Protein AF-A0A7S2X916-F1 (afdb_monomer_lite)

Organism: NCBI:txid641309

pLDDT: mean 90.13, std 14.66, range [37.91, 98.56]

Structure (mmCIF, N/CA/C/O backbone):
data_AF-A0A7S2X916-F1
#
_entry.id   AF-A0A7S2X916-F1
#
loop_
_atom_site.group_PDB
_atom_site.id
_atom_site.type_symbol
_atom_site.label_atom_id
_atom_site.label_alt_id
_atom_site.label_comp_id
_atom_site.label_asym_id
_atom_site.label_entity_id
_atom_site.label_seq_id
_atom_site.pdbx_PDB_ins_code
_atom_site.Cartn_x
_atom_site.Cartn_y
_atom_site.Cartn_z
_atom_site.occupancy
_atom_site.B_iso_or_equiv
_atom_site.auth_seq_id
_atom_site.auth_comp_id
_atom_site.auth_asym_id
_atom_site.auth_atom_id
_atom_site.pdbx_PDB_model_num
ATOM 1 N N . ARG A 1 1 ? 11.794 10.471 9.560 1.00 42.31 1 ARG A N 1
ATOM 2 C CA . ARG A 1 1 ? 10.933 9.825 8.546 1.00 42.31 1 ARG A CA 1
ATOM 3 C C . ARG A 1 1 ? 11.260 10.514 7.231 1.00 42.31 1 ARG A C 1
ATOM 5 O O . ARG A 1 1 ? 11.012 11.708 7.149 1.00 42.31 1 ARG A O 1
ATOM 12 N N . GLY A 1 2 ? 11.966 9.847 6.313 1.00 47.59 2 GLY A N 1
ATOM 13 C CA . GLY A 1 2 ? 12.188 10.405 4.973 1.00 47.59 2 GLY A CA 1
ATOM 14 C C . GLY A 1 2 ? 10.831 10.641 4.316 1.00 47.59 2 GLY A C 1
ATOM 15 O O . GLY A 1 2 ? 9.903 9.877 4.581 1.00 47.59 2 GLY A O 1
ATOM 16 N N . ALA A 1 3 ? 10.678 11.737 3.579 1.00 55.56 3 ALA A N 1
ATOM 17 C CA . ALA A 1 3 ? 9.403 12.076 2.965 1.00 55.56 3 ALA A CA 1
ATOM 18 C C . ALA A 1 3 ? 8.958 10.942 2.027 1.00 55.56 3 ALA A C 1
ATOM 20 O O . ALA A 1 3 ? 9.749 10.458 1.219 1.00 55.56 3 ALA A O 1
ATOM 21 N N . ILE A 1 4 ? 7.699 10.521 2.152 1.00 76.62 4 ILE A N 1
ATOM 22 C CA . ILE A 1 4 ? 7.036 9.664 1.167 1.00 76.62 4 ILE A CA 1
ATOM 23 C C . ILE A 1 4 ? 6.816 10.552 -0.057 1.00 76.62 4 ILE A C 1
ATOM 25 O O . ILE A 1 4 ? 5.872 11.336 -0.114 1.00 76.62 4 ILE A O 1
ATOM 29 N N . GLN A 1 5 ? 7.774 10.522 -0.974 1.00 86.75 5 GLN A N 1
ATOM 30 C CA . GLN A 1 5 ? 7.769 11.330 -2.186 1.00 86.75 5 GLN A CA 1
ATOM 31 C C . GLN A 1 5 ? 7.554 10.428 -3.394 1.00 86.75 5 GLN A C 1
ATOM 33 O O . GLN A 1 5 ? 8.043 9.302 -3.402 1.00 86.75 5 GLN A O 1
ATOM 38 N N . GLU A 1 6 ? 6.838 10.931 -4.393 1.00 88.50 6 GLU A N 1
ATOM 39 C CA . GLU A 1 6 ? 6.659 10.270 -5.685 1.00 88.50 6 GLU A CA 1
ATOM 40 C C . GLU A 1 6 ? 8.009 10.003 -6.359 1.00 88.50 6 GLU A C 1
ATOM 42 O O . GLU A 1 6 ? 8.928 10.822 -6.285 1.00 88.50 6 GLU A O 1
ATOM 47 N N . ASP A 1 7 ? 8.111 8.871 -7.049 1.00 90.12 7 ASP A N 1
ATOM 48 C CA . ASP A 1 7 ? 9.154 8.621 -8.038 1.00 90.12 7 ASP A CA 1
ATOM 49 C C . ASP A 1 7 ? 8.513 8.429 -9.417 1.00 90.12 7 ASP A C 1
ATOM 51 O O . ASP A 1 7 ? 7.957 7.378 -9.744 1.00 90.12 7 ASP A O 1
ATOM 55 N N . ILE A 1 8 ? 8.602 9.465 -10.250 1.00 88.00 8 ILE A N 1
ATOM 56 C CA . ILE A 1 8 ? 8.030 9.449 -11.599 1.00 88.00 8 ILE A CA 1
ATOM 57 C C . ILE A 1 8 ? 8.696 8.413 -12.513 1.00 88.00 8 ILE A C 1
ATOM 59 O O . ILE A 1 8 ? 8.086 7.999 -13.494 1.00 88.00 8 ILE A O 1
ATOM 63 N N . THR A 1 9 ? 9.926 7.978 -12.208 1.00 88.19 9 THR A N 1
ATOM 64 C CA . THR A 1 9 ? 10.609 6.926 -12.981 1.00 88.19 9 THR A CA 1
ATOM 65 C C . THR A 1 9 ? 9.980 5.553 -12.753 1.00 88.19 9 THR A C 1
ATOM 67 O O . THR A 1 9 ? 10.129 4.662 -13.586 1.00 88.19 9 THR A O 1
ATOM 70 N N . LEU A 1 10 ? 9.230 5.411 -11.658 1.00 87.44 10 LEU A N 1
ATOM 71 C CA . LEU A 1 10 ? 8.443 4.235 -11.308 1.00 87.44 10 LEU A CA 1
ATOM 72 C C . LEU A 1 10 ? 6.946 4.421 -11.602 1.00 87.44 10 LEU A C 1
ATOM 74 O O . LEU A 1 10 ? 6.144 3.600 -11.170 1.00 87.44 10 LEU A O 1
ATOM 78 N N . TYR A 1 11 ? 6.563 5.487 -12.319 1.00 87.94 11 TYR A N 1
ATOM 79 C CA . TYR A 1 11 ? 5.164 5.852 -12.592 1.00 87.94 11 TYR A CA 1
ATOM 80 C C . TYR A 1 11 ? 4.310 5.990 -11.323 1.00 87.94 11 TYR A C 1
ATOM 82 O O . TYR A 1 11 ? 3.127 5.655 -11.310 1.00 87.94 11 TYR A O 1
ATOM 90 N N . GLN A 1 12 ? 4.916 6.490 -10.247 1.00 88.62 12 GLN A N 1
ATOM 91 C CA . GLN A 1 12 ? 4.256 6.668 -8.964 1.00 88.62 12 GLN A CA 1
ATOM 92 C C . GLN A 1 12 ? 3.607 8.052 -8.879 1.00 88.62 12 GLN A C 1
ATOM 94 O O . GLN A 1 12 ? 4.307 9.064 -8.869 1.00 88.62 12 GLN A O 1
ATOM 99 N N . TYR A 1 13 ? 2.280 8.081 -8.774 1.00 89.56 13 TYR A N 1
ATOM 100 C CA . TYR A 1 13 ? 1.492 9.304 -8.635 1.00 89.56 13 TYR A CA 1
ATOM 101 C C . TYR A 1 13 ? 0.543 9.176 -7.449 1.00 89.56 13 TYR A C 1
ATOM 103 O O . TYR A 1 13 ? -0.127 8.159 -7.275 1.00 89.56 13 TYR A O 1
ATOM 111 N N . TRP A 1 14 ? 0.478 10.204 -6.615 1.00 91.00 14 TRP A N 1
ATOM 112 C CA . TRP A 1 14 ? -0.411 10.232 -5.465 1.00 91.00 14 TRP A CA 1
ATOM 113 C C . TRP A 1 14 ? -1.833 10.595 -5.872 1.00 91.00 14 TRP A C 1
ATOM 115 O O . TRP A 1 14 ? -2.072 11.525 -6.643 1.00 91.00 14 TRP A O 1
ATOM 125 N N . TYR A 1 15 ? -2.800 9.882 -5.296 1.00 94.00 15 TYR A N 1
ATOM 126 C CA . TYR A 1 15 ? -4.198 10.278 -5.383 1.00 94.00 15 TYR A CA 1
ATOM 127 C C . TYR A 1 15 ? -4.424 11.622 -4.689 1.00 94.00 15 TYR A C 1
ATOM 129 O O . TYR A 1 15 ? -3.687 12.022 -3.783 1.00 94.00 15 TYR A O 1
ATOM 137 N N . ALA A 1 16 ? -5.506 12.298 -5.072 1.00 96.06 16 ALA A N 1
ATOM 138 C CA . ALA A 1 16 ? -5.997 13.438 -4.314 1.00 96.06 16 ALA A CA 1
ATOM 139 C C . ALA A 1 16 ? -6.293 13.021 -2.863 1.00 96.06 16 ALA A C 1
ATOM 141 O O . ALA A 1 16 ? -6.763 11.910 -2.619 1.00 96.06 16 ALA A O 1
ATOM 142 N N . SER A 1 17 ? -6.081 13.927 -1.905 1.00 96.12 17 SER A N 1
ATOM 143 C CA . SER A 1 17 ? -6.266 13.627 -0.477 1.00 96.12 17 SER A CA 1
ATOM 144 C C . SER A 1 17 ? -7.655 13.064 -0.169 1.00 96.12 17 SER A C 1
ATOM 146 O O . SER A 1 17 ? -7.759 12.051 0.502 1.00 96.12 17 SER A O 1
ATOM 148 N N . ALA A 1 18 ? -8.711 13.632 -0.760 1.00 97.88 18 ALA A N 1
ATOM 149 C CA . ALA A 1 18 ? -10.080 13.146 -0.576 1.00 97.88 18 ALA A CA 1
ATOM 150 C C . ALA A 1 18 ? -10.284 11.698 -1.064 1.00 97.88 18 ALA A C 1
ATOM 152 O O . ALA A 1 18 ? -11.102 10.969 -0.511 1.00 97.88 18 ALA A O 1
ATOM 153 N N . THR A 1 19 ? -9.547 11.272 -2.094 1.00 97.69 19 THR A N 1
ATOM 154 C CA . THR A 1 19 ? -9.560 9.881 -2.562 1.00 97.69 19 THR A CA 1
ATOM 155 C C . THR A 1 19 ? -8.816 8.980 -1.587 1.00 97.69 19 THR A C 1
ATOM 157 O O . THR A 1 19 ? -9.309 7.902 -1.283 1.00 97.69 19 THR A O 1
ATOM 160 N N . ILE A 1 20 ? -7.667 9.421 -1.064 1.00 97.88 20 ILE A N 1
ATOM 161 C CA . ILE A 1 20 ? -6.929 8.675 -0.035 1.00 97.88 20 ILE A CA 1
ATOM 162 C C . ILE A 1 20 ? -7.813 8.471 1.196 1.00 97.88 20 ILE A C 1
ATOM 164 O O . ILE A 1 20 ? -7.959 7.337 1.637 1.00 97.88 20 ILE A O 1
ATOM 168 N N . ASP A 1 21 ? -8.448 9.533 1.692 1.00 98.12 21 ASP A N 1
ATOM 169 C CA . ASP A 1 21 ? -9.312 9.485 2.874 1.00 98.12 21 ASP A CA 1
ATOM 170 C C . ASP A 1 21 ? -10.475 8.499 2.679 1.00 98.12 21 ASP A C 1
ATOM 172 O O . ASP A 1 21 ? -10.750 7.675 3.550 1.00 98.12 21 ASP A O 1
ATOM 176 N N . ALA A 1 22 ? -11.126 8.532 1.511 1.00 98.56 22 ALA A N 1
ATOM 177 C CA . ALA A 1 22 ? -12.205 7.604 1.185 1.00 98.56 22 ALA A CA 1
ATOM 178 C C . ALA A 1 22 ? -11.720 6.145 1.092 1.00 98.56 22 ALA A C 1
ATOM 180 O O . ALA A 1 22 ? -12.385 5.245 1.595 1.00 98.56 22 ALA A O 1
ATOM 181 N N . MET A 1 23 ? -10.557 5.906 0.478 1.00 98.38 23 MET A N 1
ATOM 182 C CA . MET A 1 23 ? -9.986 4.561 0.348 1.00 98.38 23 MET A CA 1
ATOM 183 C C . MET A 1 23 ? -9.520 3.998 1.694 1.00 98.38 23 MET A C 1
ATOM 185 O O . MET A 1 23 ? -9.674 2.804 1.933 1.00 98.38 23 MET A O 1
ATOM 189 N N . VAL A 1 24 ? -8.956 4.838 2.568 1.00 98.31 24 VAL A N 1
ATOM 190 C CA . VAL A 1 24 ? -8.588 4.452 3.938 1.00 98.31 24 VAL A CA 1
ATOM 191 C C . VAL A 1 24 ? -9.834 4.037 4.712 1.00 98.31 24 VAL A C 1
ATOM 193 O O . VAL A 1 24 ? -9.839 2.938 5.256 1.00 98.31 24 VAL A O 1
ATOM 196 N N . ALA A 1 25 ? -10.895 4.850 4.686 1.00 98.12 25 ALA A N 1
ATOM 197 C CA . ALA A 1 25 ? -12.150 4.529 5.363 1.00 98.12 25 ALA A CA 1
ATOM 198 C C . ALA A 1 25 ? -12.749 3.196 4.878 1.00 98.12 25 ALA A C 1
ATOM 200 O O . ALA A 1 25 ? -13.090 2.346 5.691 1.00 98.12 25 ALA A O 1
ATOM 201 N N . GLU A 1 26 ? -12.789 2.965 3.562 1.00 98.25 26 GLU A N 1
ATOM 202 C CA . GLU A 1 26 ? -13.257 1.695 2.986 1.00 98.25 26 GLU A CA 1
ATOM 203 C C . GLU A 1 26 ? -12.422 0.495 3.475 1.00 98.25 26 GLU A C 1
ATOM 205 O O . GLU A 1 26 ? -12.962 -0.558 3.817 1.00 98.25 26 GLU A O 1
ATOM 210 N N . CYS A 1 27 ? -11.092 0.641 3.534 1.00 98.00 27 CYS A N 1
ATOM 21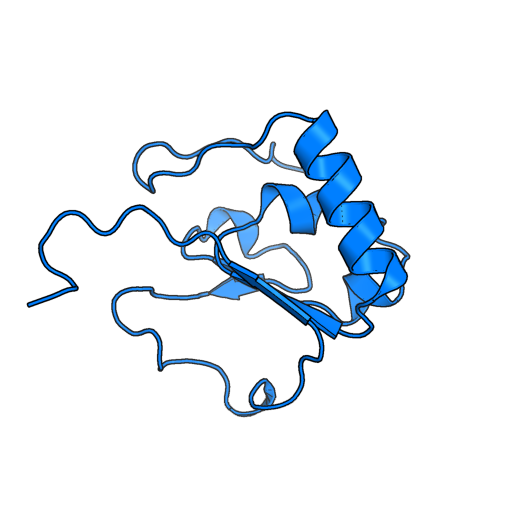1 C CA . CYS A 1 27 ? -10.214 -0.419 4.029 1.00 98.00 27 CYS A CA 1
ATOM 212 C C . CYS A 1 27 ? -10.424 -0.683 5.525 1.00 98.00 27 CYS A C 1
ATOM 214 O O . CYS A 1 27 ? -10.378 -1.839 5.938 1.00 98.00 27 CYS A O 1
ATOM 216 N N . GLU A 1 28 ? -10.632 0.361 6.329 1.00 96.94 28 GLU A N 1
ATOM 217 C CA . GLU A 1 28 ? -10.888 0.251 7.770 1.00 96.94 28 GLU A CA 1
ATOM 218 C C . GLU A 1 28 ? -12.254 -0.384 8.072 1.00 96.94 28 GLU A C 1
ATOM 220 O O . GLU A 1 28 ? -12.367 -1.146 9.033 1.00 96.94 28 GLU A O 1
ATOM 225 N N . ASP A 1 29 ? -13.264 -0.135 7.235 1.00 9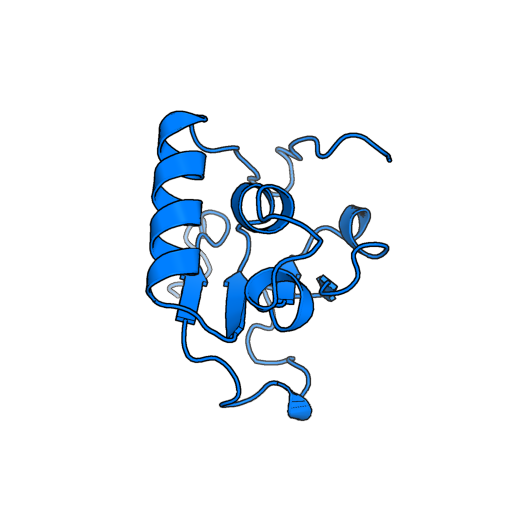7.62 29 ASP A N 1
ATOM 226 C CA . ASP A 1 29 ? -14.612 -0.689 7.398 1.00 97.62 29 ASP A CA 1
ATOM 227 C C . ASP A 1 29 ? -14.713 -2.168 6.978 1.00 97.62 29 ASP A C 1
ATOM 229 O O . ASP A 1 29 ? -15.542 -2.914 7.514 1.00 97.62 29 ASP A O 1
ATOM 233 N N . HIS A 1 30 ? -13.886 -2.613 6.024 1.00 97.12 30 HIS A N 1
ATOM 234 C CA . HIS A 1 30 ? -14.046 -3.925 5.384 1.00 97.12 30 HIS A CA 1
ATOM 235 C C . HIS A 1 30 ? -12.851 -4.875 5.498 1.00 97.12 30 HIS A C 1
ATOM 237 O O . HIS A 1 30 ? -13.035 -6.086 5.361 1.00 97.12 30 HIS A O 1
ATOM 243 N N . GLY A 1 31 ? -11.642 -4.368 5.734 1.00 96.94 31 GLY A N 1
ATOM 244 C CA . GLY A 1 31 ? -10.424 -5.169 5.789 1.00 96.94 31 GLY A CA 1
ATOM 245 C C . GLY A 1 31 ? -9.972 -5.459 7.215 1.00 96.94 31 GLY A C 1
ATOM 246 O O . GLY A 1 31 ? -9.895 -4.568 8.056 1.00 96.94 31 GLY A O 1
ATOM 247 N N . THR A 1 32 ? -9.575 -6.702 7.482 1.00 97.31 32 THR A N 1
ATOM 248 C CA . THR A 1 32 ? -8.821 -7.047 8.702 1.00 97.31 32 THR A CA 1
ATOM 249 C C . THR A 1 32 ? -7.338 -7.261 8.408 1.00 97.31 32 THR A C 1
ATOM 251 O O . THR A 1 32 ? -6.483 -7.052 9.276 1.00 97.31 32 THR A O 1
ATOM 254 N N . ARG A 1 33 ? -7.014 -7.637 7.163 1.00 98.25 33 ARG A N 1
ATOM 255 C CA . ARG A 1 33 ? -5.656 -7.806 6.653 1.00 98.25 33 ARG A CA 1
ATOM 256 C C . ARG A 1 33 ? -5.625 -7.511 5.154 1.00 98.25 33 ARG A C 1
ATOM 258 O O . ARG A 1 33 ? -5.926 -8.370 4.325 1.00 98.25 33 ARG A O 1
ATOM 265 N N . ALA A 1 34 ? -5.164 -6.314 4.808 1.00 98.50 34 ALA A N 1
ATOM 266 C CA . ALA A 1 34 ? -5.109 -5.837 3.437 1.00 98.50 34 ALA A CA 1
ATOM 267 C C . ALA A 1 34 ? -3.728 -6.022 2.782 1.00 98.50 34 ALA A C 1
ATOM 269 O O . ALA A 1 34 ? -2.673 -5.915 3.420 1.00 98.50 34 ALA A O 1
ATOM 270 N N . ALA A 1 35 ? -3.741 -6.282 1.478 1.00 98.31 35 ALA A N 1
ATOM 271 C CA . ALA A 1 35 ? -2.576 -6.164 0.612 1.00 98.31 35 ALA A CA 1
ATOM 272 C C . ALA A 1 35 ? -2.682 -4.869 -0.204 1.00 98.31 35 ALA A C 1
ATOM 274 O O . ALA A 1 35 ? -3.614 -4.699 -0.987 1.00 98.31 35 ALA A O 1
ATOM 275 N N . PHE A 1 36 ? -1.717 -3.970 -0.027 1.00 97.94 36 PHE A N 1
ATOM 276 C CA . PHE A 1 36 ? -1.591 -2.721 -0.776 1.00 97.94 36 PHE A CA 1
ATOM 277 C C . PHE A 1 36 ? -0.549 -2.916 -1.876 1.00 97.94 36 PHE A C 1
ATOM 279 O O . PHE A 1 36 ? 0.649 -2.874 -1.604 1.00 97.94 36 PHE A O 1
ATOM 286 N N . LEU A 1 37 ? -0.992 -3.184 -3.102 1.00 96.88 37 LEU A N 1
ATOM 287 C CA . LEU A 1 37 ? -0.130 -3.455 -4.251 1.00 96.88 37 LEU A CA 1
ATOM 288 C C . LEU A 1 37 ? 0.086 -2.174 -5.054 1.00 96.88 37 LEU A C 1
ATOM 290 O O . LEU A 1 37 ? -0.830 -1.697 -5.723 1.00 96.88 37 LEU A O 1
ATOM 294 N N . SER A 1 38 ? 1.301 -1.627 -4.990 1.00 95.25 38 SER A N 1
ATOM 295 C CA . SER A 1 38 ? 1.673 -0.363 -5.641 1.00 95.25 38 SER A CA 1
ATOM 296 C C . SER A 1 38 ? 0.831 0.847 -5.201 1.00 95.25 38 SER A C 1
ATOM 298 O O . SER A 1 38 ? 0.801 1.869 -5.877 1.00 95.25 38 SER A O 1
ATOM 300 N N . THR A 1 39 ? 0.208 0.782 -4.018 1.00 96.69 39 THR A N 1
ATOM 301 C CA . THR A 1 39 ? -0.588 1.876 -3.428 1.00 96.69 39 THR A CA 1
ATOM 302 C C . THR A 1 39 ? -0.008 2.396 -2.102 1.00 96.69 39 THR A C 1
ATOM 304 O O . THR A 1 39 ? -0.691 2.375 -1.068 1.00 96.69 39 THR A O 1
ATOM 307 N N . PRO A 1 40 ? 1.254 2.864 -2.069 1.00 96.38 40 PRO A N 1
ATOM 308 C CA . PRO A 1 40 ? 1.909 3.273 -0.827 1.00 96.38 40 PRO A CA 1
ATOM 309 C C . PRO A 1 40 ? 1.257 4.505 -0.196 1.00 96.38 40 PRO A C 1
ATOM 311 O O . PRO A 1 40 ? 1.234 4.608 1.028 1.00 96.38 40 PRO A O 1
ATOM 314 N N . SER A 1 41 ? 0.679 5.413 -0.991 1.00 95.62 41 SER A N 1
ATOM 315 C CA . SER A 1 41 ? -0.041 6.585 -0.471 1.00 95.62 41 SER A CA 1
ATOM 316 C C . SER A 1 41 ? -1.194 6.198 0.461 1.00 95.62 41 SER A C 1
ATOM 318 O O . SER A 1 41 ? -1.404 6.870 1.468 1.00 95.62 41 SER A O 1
ATOM 320 N N . ILE A 1 42 ? -1.892 5.094 0.180 1.00 97.38 42 ILE A N 1
ATOM 321 C CA . ILE A 1 42 ? -2.983 4.587 1.022 1.00 97.38 42 ILE A CA 1
ATOM 322 C C . ILE A 1 42 ? -2.405 3.884 2.254 1.00 97.38 42 ILE A C 1
ATOM 324 O O . ILE A 1 42 ? -2.763 4.236 3.375 1.00 97.38 42 ILE A O 1
ATOM 328 N N . TYR A 1 43 ? -1.449 2.962 2.071 1.00 97.75 43 TYR A N 1
ATOM 329 C CA . TYR A 1 43 ? -0.821 2.224 3.178 1.00 97.75 43 TYR A CA 1
ATOM 330 C C . TYR A 1 43 ? -0.232 3.151 4.251 1.00 97.75 43 TYR A C 1
ATOM 332 O O . TYR A 1 43 ? -0.434 2.941 5.445 1.00 97.75 43 TYR A O 1
ATOM 340 N N . PHE A 1 44 ? 0.485 4.199 3.835 1.00 96.88 44 PHE A N 1
ATOM 341 C CA . PHE A 1 44 ? 1.092 5.150 4.766 1.00 96.88 44 PHE A CA 1
ATOM 342 C C . PHE A 1 44 ? 0.106 6.148 5.385 1.00 96.88 44 PHE A C 1
ATOM 344 O O . PHE A 1 44 ? 0.503 6.873 6.300 1.00 96.88 44 PHE A O 1
ATOM 351 N N . SER A 1 45 ? -1.138 6.190 4.903 1.00 97.25 45 SER A N 1
ATOM 352 C CA . SER A 1 45 ? -2.200 7.043 5.449 1.00 97.25 45 SER A CA 1
ATOM 353 C C . SER A 1 45 ? -3.070 6.328 6.487 1.00 97.25 45 SER A C 1
ATOM 355 O O . SER A 1 45 ? -3.830 6.993 7.184 1.00 97.25 45 SER A O 1
ATOM 357 N N . LEU A 1 46 ? -2.925 5.007 6.643 1.00 97.75 46 LEU A N 1
ATOM 358 C CA . LEU A 1 46 ? -3.542 4.259 7.741 1.00 97.75 46 LEU A CA 1
ATOM 359 C C . LEU A 1 46 ? -3.012 4.724 9.107 1.00 97.75 46 LEU A C 1
ATOM 361 O O . LEU A 1 46 ? -1.832 5.073 9.246 1.00 97.75 46 LEU A O 1
ATOM 365 N N . ASP A 1 47 ? -3.843 4.630 10.151 1.00 96.38 47 ASP A N 1
ATOM 366 C CA . ASP A 1 47 ? -3.357 4.785 11.524 1.00 96.38 47 ASP A CA 1
ATOM 367 C C . ASP A 1 47 ? -2.355 3.668 11.840 1.00 96.38 47 ASP A C 1
ATOM 369 O O . ASP A 1 47 ? -2.687 2.480 11.844 1.00 96.38 47 ASP A O 1
ATOM 373 N N . ASN A 1 48 ? -1.119 4.049 12.168 1.00 95.00 48 ASN A N 1
ATOM 374 C CA . ASN A 1 48 ? -0.046 3.111 12.467 1.00 95.00 48 ASN A CA 1
ATOM 375 C C . ASN A 1 48 ? -0.270 2.294 13.753 1.00 95.00 48 ASN A C 1
ATOM 377 O O . ASN A 1 48 ? 0.518 1.393 14.044 1.00 95.00 48 ASN A O 1
ATOM 381 N N . LYS A 1 49 ? -1.300 2.615 14.542 1.00 96.12 49 LYS A N 1
ATOM 382 C CA . LYS A 1 49 ? -1.736 1.842 15.712 1.00 96.12 49 LYS A CA 1
ATOM 383 C C . LYS A 1 49 ? -2.919 0.915 15.427 1.00 96.12 49 LYS A C 1
ATOM 385 O O . LYS A 1 49 ? -3.242 0.111 16.298 1.00 96.12 49 LYS A O 1
ATOM 390 N N . SER A 1 50 ? -3.557 1.023 14.262 1.00 97.19 50 SER A N 1
ATOM 391 C CA . SER A 1 50 ? -4.697 0.178 13.896 1.00 97.19 50 SER A CA 1
ATOM 392 C C . SER A 1 50 ? -4.279 -1.281 13.702 1.00 97.19 50 SER A C 1
ATOM 394 O O . SER A 1 50 ? -3.165 -1.570 13.256 1.00 97.19 50 SER A O 1
ATOM 396 N N . GLU A 1 51 ? -5.186 -2.215 14.000 1.00 97.06 51 GLU A N 1
ATOM 397 C CA . GLU A 1 51 ? -4.968 -3.638 13.705 1.00 97.06 51 GLU A CA 1
ATOM 398 C C . GLU A 1 51 ? -4.787 -3.869 12.202 1.00 97.06 51 GLU A C 1
ATOM 400 O O . GLU A 1 51 ? -3.900 -4.624 11.802 1.00 97.06 51 GLU A O 1
ATOM 405 N N . LEU A 1 52 ? -5.555 -3.149 11.372 1.00 98.06 52 LEU A N 1
ATOM 406 C CA . LEU A 1 52 ? -5.419 -3.182 9.920 1.00 98.06 52 LEU A CA 1
ATOM 407 C C . LEU A 1 52 ? -3.979 -2.874 9.499 1.00 98.06 52 LEU A C 1
ATOM 409 O O . LEU A 1 52 ? -3.381 -3.680 8.792 1.00 98.06 52 LEU A O 1
ATOM 413 N N . PHE A 1 53 ? -3.383 -1.765 9.953 1.00 98.25 53 PHE A N 1
ATOM 414 C CA . PHE A 1 53 ? -2.002 -1.420 9.598 1.00 98.25 53 PHE A CA 1
ATOM 415 C C . PHE A 1 53 ? -0.998 -2.490 10.045 1.00 98.25 53 PHE A C 1
ATOM 417 O O . PHE A 1 53 ? -0.094 -2.835 9.286 1.00 98.25 53 PHE A O 1
ATOM 424 N N . GLN A 1 54 ? -1.155 -3.025 11.259 1.00 97.81 54 GLN A N 1
ATOM 425 C CA . GLN A 1 54 ? -0.234 -4.023 11.821 1.00 97.81 54 GLN A CA 1
ATOM 426 C C . GLN A 1 54 ? -0.307 -5.378 11.101 1.00 97.81 54 GLN A C 1
ATOM 428 O O . GLN A 1 54 ? 0.699 -6.080 11.017 1.00 97.81 54 GLN A O 1
ATOM 433 N N . ASN A 1 55 ? -1.474 -5.738 10.562 1.00 97.94 55 ASN A N 1
ATOM 434 C CA . ASN A 1 55 ? -1.686 -7.001 9.853 1.00 97.94 55 ASN A CA 1
ATOM 435 C C . ASN A 1 55 ? -1.448 -6.892 8.334 1.00 97.94 55 ASN A C 1
ATOM 437 O O . ASN A 1 55 ? -1.253 -7.905 7.653 1.00 97.94 55 ASN A O 1
ATOM 441 N N . SER A 1 56 ? -1.474 -5.676 7.787 1.00 98.50 56 SER A N 1
ATOM 442 C CA . SER A 1 56 ? -1.427 -5.412 6.346 1.00 98.50 56 SER A CA 1
ATOM 443 C C . SER A 1 56 ? -0.017 -5.242 5.802 1.00 98.50 56 SER A C 1
ATOM 445 O O . SER A 1 56 ? 0.938 -4.981 6.532 1.00 98.50 56 SER A O 1
ATOM 447 N N . HIS A 1 57 ? 0.112 -5.401 4.487 1.00 98.50 57 HIS A N 1
ATOM 448 C CA . HIS A 1 57 ? 1.402 -5.351 3.807 1.00 98.50 57 HIS A CA 1
ATOM 449 C C . HIS A 1 57 ? 1.367 -4.401 2.612 1.00 98.50 57 HIS A C 1
ATOM 451 O O . HIS A 1 57 ? 0.371 -4.333 1.893 1.00 98.50 57 HIS A O 1
ATOM 457 N N . LEU A 1 58 ? 2.480 -3.701 2.399 1.00 98.19 58 LEU A N 1
ATOM 458 C CA . LEU A 1 58 ? 2.750 -2.893 1.218 1.00 98.19 58 LEU A CA 1
ATOM 459 C C . LEU A 1 58 ? 3.637 -3.694 0.269 1.00 98.19 58 LEU A C 1
ATOM 461 O O . LEU A 1 58 ? 4.808 -3.923 0.565 1.00 98.19 58 LEU A O 1
ATOM 465 N N . PHE A 1 59 ? 3.083 -4.083 -0.871 1.00 97.62 59 PHE A N 1
ATOM 466 C CA . PHE A 1 59 ? 3.797 -4.721 -1.966 1.00 97.62 59 PHE A CA 1
ATOM 467 C C . PHE A 1 59 ? 4.201 -3.645 -2.968 1.00 97.62 59 PHE A C 1
ATOM 469 O O . PHE A 1 59 ? 3.366 -3.154 -3.726 1.00 97.62 59 PHE A O 1
ATOM 476 N N . ASP A 1 60 ? 5.472 -3.255 -2.961 1.00 95.75 60 ASP A N 1
ATOM 477 C CA . ASP A 1 60 ? 5.961 -2.174 -3.819 1.00 95.75 60 ASP A CA 1
ATOM 478 C C . ASP A 1 60 ? 7.351 -2.493 -4.382 1.00 95.75 60 ASP A C 1
ATOM 480 O O . ASP A 1 60 ? 8.151 -3.207 -3.768 1.00 95.75 60 ASP A O 1
ATOM 484 N N . TYR A 1 61 ? 7.629 -1.972 -5.575 1.00 94.56 61 TYR A N 1
ATOM 485 C CA . TYR A 1 61 ? 8.933 -2.086 -6.223 1.00 94.56 61 TYR A CA 1
ATOM 486 C C . TYR A 1 61 ? 9.948 -1.122 -5.594 1.00 94.56 61 TYR A C 1
ATOM 488 O O . TYR A 1 61 ? 11.155 -1.382 -5.578 1.00 94.56 61 TYR A O 1
ATOM 496 N N . ASP A 1 62 ? 9.474 0.007 -5.066 1.00 94.75 62 ASP A N 1
ATOM 497 C CA . ASP A 1 62 ? 10.330 1.057 -4.550 1.00 94.75 62 ASP A CA 1
ATOM 498 C C . ASP A 1 62 ? 10.943 0.692 -3.191 1.00 94.75 62 ASP A C 1
ATOM 500 O O . ASP A 1 62 ? 10.318 0.731 -2.124 1.00 94.75 62 ASP A O 1
ATOM 504 N N . ARG A 1 63 ? 12.246 0.406 -3.222 1.00 95.31 63 ARG A N 1
ATOM 505 C CA . ARG A 1 63 ? 13.028 0.019 -2.045 1.00 95.31 63 ARG A CA 1
ATOM 506 C C . ARG A 1 63 ? 13.181 1.135 -1.014 1.00 95.31 63 ARG A C 1
ATOM 508 O O . ARG A 1 63 ? 13.617 0.839 0.100 1.00 95.31 63 ARG A O 1
ATOM 515 N N . LYS A 1 64 ? 12.802 2.386 -1.309 1.00 94.12 64 LYS A N 1
ATOM 516 C CA . LYS A 1 64 ? 12.787 3.459 -0.298 1.00 94.12 64 LYS A CA 1
ATOM 517 C C . LYS A 1 64 ? 11.845 3.139 0.866 1.00 94.12 64 LYS A C 1
ATOM 519 O O . LYS A 1 64 ? 12.066 3.603 1.985 1.00 94.12 64 LYS A O 1
ATOM 524 N N . PHE A 1 65 ? 10.841 2.294 0.632 1.00 95.19 65 PHE A N 1
ATOM 525 C CA . PHE A 1 65 ? 9.881 1.863 1.644 1.00 95.19 65 PHE A CA 1
ATOM 526 C C . PHE A 1 65 ? 10.347 0.670 2.485 1.00 95.19 65 PHE A C 1
ATOM 528 O O . PHE A 1 65 ? 9.644 0.291 3.414 1.00 95.19 65 PHE A O 1
ATOM 535 N N . ALA A 1 66 ? 11.550 0.127 2.260 1.00 96.06 66 ALA A N 1
ATOM 536 C CA . ALA A 1 66 ? 12.041 -1.082 2.935 1.00 96.06 66 ALA A CA 1
ATOM 537 C C . ALA A 1 66 ? 12.160 -0.991 4.469 1.00 96.06 66 ALA A C 1
ATOM 539 O O . ALA A 1 66 ? 12.333 -2.005 5.136 1.00 96.06 66 ALA A O 1
ATOM 540 N N . SER A 1 67 ? 12.083 0.215 5.036 1.00 94.88 67 SER A N 1
ATOM 541 C CA . SER A 1 67 ? 12.044 0.428 6.490 1.00 94.88 67 SER A CA 1
ATOM 542 C C . SER A 1 67 ? 10.631 0.394 7.089 1.00 94.88 67 SER A C 1
ATOM 544 O O . SER A 1 67 ? 10.490 0.476 8.310 1.00 94.88 67 SER A O 1
ATOM 546 N N . ALA A 1 68 ? 9.586 0.304 6.261 1.00 95.31 68 ALA A N 1
ATOM 547 C CA . ALA A 1 68 ? 8.211 0.198 6.724 1.00 95.31 68 ALA A CA 1
ATOM 548 C C . ALA A 1 68 ? 7.923 -1.226 7.243 1.00 95.31 68 ALA A C 1
ATOM 550 O O . ALA A 1 68 ? 8.342 -2.189 6.602 1.00 95.31 68 ALA A O 1
ATOM 551 N N . PRO A 1 69 ? 7.193 -1.387 8.366 1.00 94.81 69 PRO A N 1
ATOM 552 C CA . PRO A 1 69 ? 6.984 -2.693 8.999 1.00 94.81 69 PRO A CA 1
ATOM 553 C C . PRO A 1 69 ? 6.364 -3.764 8.091 1.00 94.81 69 PRO A C 1
ATOM 555 O O . PRO A 1 69 ? 6.785 -4.913 8.147 1.00 94.81 69 PRO A O 1
ATOM 558 N N . GLY A 1 70 ? 5.388 -3.392 7.258 1.00 96.69 70 GLY A N 1
ATOM 559 C CA . GLY A 1 70 ? 4.681 -4.309 6.359 1.00 96.69 70 GLY A CA 1
ATOM 560 C C . GLY A 1 70 ? 5.220 -4.327 4.929 1.00 96.69 70 GLY A C 1
ATOM 561 O O . GLY A 1 70 ? 4.521 -4.793 4.035 1.00 96.69 70 GLY A O 1
ATOM 562 N N . TYR A 1 71 ? 6.408 -3.773 4.670 1.00 98.12 71 TYR A N 1
ATOM 563 C CA . TYR A 1 71 ? 6.951 -3.732 3.314 1.00 98.12 71 TYR A CA 1
ATOM 564 C C . TYR A 1 71 ? 7.351 -5.124 2.815 1.00 98.12 71 TYR A C 1
ATOM 566 O O . TYR A 1 71 ? 8.120 -5.844 3.453 1.00 98.12 71 TYR A O 1
ATOM 574 N N . VAL A 1 72 ? 6.896 -5.447 1.610 1.00 98.00 72 VAL A N 1
ATOM 575 C CA . VAL A 1 72 ? 7.291 -6.612 0.828 1.00 98.00 72 VAL A CA 1
ATOM 576 C C . VAL A 1 72 ? 7.767 -6.101 -0.524 1.00 98.00 72 VAL A C 1
ATOM 578 O O . VAL A 1 72 ? 7.026 -5.428 -1.239 1.00 98.00 72 VAL A O 1
ATOM 581 N N . PHE A 1 73 ? 9.011 -6.414 -0.892 1.00 97.00 73 PHE A N 1
ATOM 582 C CA . PHE A 1 73 ? 9.491 -6.070 -2.228 1.00 97.00 73 PHE A CA 1
ATOM 583 C C . PHE A 1 73 ? 8.700 -6.867 -3.267 1.00 97.00 73 PHE A C 1
ATOM 585 O O . PHE A 1 73 ? 8.728 -8.098 -3.247 1.00 97.00 73 PHE A O 1
ATOM 592 N N . TYR A 1 74 ? 8.028 -6.156 -4.166 1.00 95.25 74 TYR A N 1
ATOM 593 C CA . TYR A 1 74 ? 7.241 -6.726 -5.249 1.00 95.25 74 TYR A CA 1
ATOM 594 C C . TYR A 1 74 ? 7.848 -6.336 -6.595 1.00 95.25 74 TYR A C 1
ATOM 596 O O . TYR A 1 74 ? 7.862 -5.165 -6.973 1.00 95.25 74 TYR A O 1
ATOM 604 N N . ASP A 1 75 ? 8.352 -7.332 -7.322 1.00 93.12 75 ASP A N 1
ATOM 605 C CA . ASP A 1 75 ? 8.803 -7.159 -8.698 1.00 93.12 75 ASP A CA 1
ATOM 606 C C . ASP A 1 75 ? 7.645 -7.432 -9.658 1.00 93.12 75 ASP A C 1
ATOM 608 O O . ASP A 1 75 ? 7.261 -8.582 -9.874 1.00 93.12 75 ASP A O 1
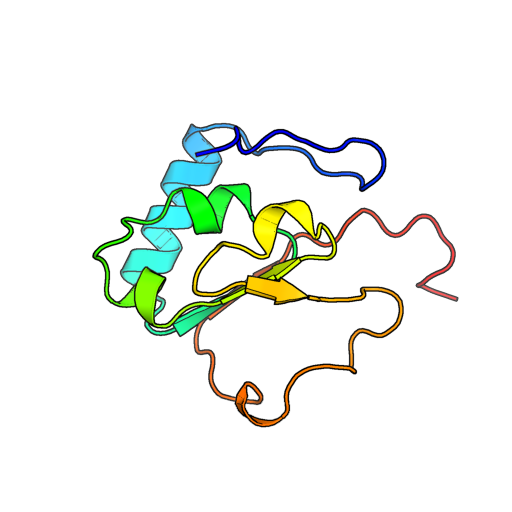ATOM 612 N N . TYR A 1 76 ? 7.097 -6.378 -10.260 1.00 88.62 76 TYR A N 1
ATOM 613 C CA . TYR A 1 76 ? 5.989 -6.497 -11.207 1.00 88.62 76 TYR A CA 1
ATOM 614 C C . TYR A 1 76 ? 6.364 -7.268 -12.486 1.00 88.62 76 TYR A C 1
ATOM 616 O O . TYR A 1 76 ? 5.471 -7.770 -13.164 1.00 88.62 76 TYR A O 1
ATOM 624 N N . HIS A 1 77 ? 7.657 -7.441 -12.798 1.00 87.38 77 HIS A N 1
ATOM 625 C CA . HIS A 1 77 ? 8.104 -8.333 -13.878 1.00 87.38 77 HIS A CA 1
ATOM 626 C C . HIS A 1 77 ? 8.031 -9.817 -13.487 1.00 87.38 77 HIS A C 1
ATOM 628 O O . HIS A 1 77 ? 8.083 -10.699 -14.345 1.00 87.38 77 HIS A O 1
ATOM 634 N N . ARG A 1 78 ? 7.941 -10.114 -12.186 1.00 91.88 78 ARG A N 1
ATOM 635 C CA . ARG A 1 78 ? 7.877 -11.464 -11.615 1.00 91.88 78 ARG A CA 1
ATOM 636 C C . ARG A 1 78 ? 6.742 -11.546 -10.585 1.00 91.88 78 ARG A C 1
ATOM 638 O O . ARG A 1 78 ? 6.994 -11.876 -9.428 1.00 91.88 78 ARG A O 1
ATOM 645 N N . PRO A 1 79 ? 5.477 -11.328 -10.990 1.00 89.69 79 PRO A N 1
ATOM 646 C CA . PRO A 1 79 ? 4.359 -11.125 -10.062 1.00 89.69 79 PRO A CA 1
ATOM 647 C C . PRO A 1 79 ? 4.027 -12.343 -9.181 1.00 89.69 79 PRO A C 1
ATOM 649 O O . PRO A 1 79 ? 3.293 -12.219 -8.207 1.00 89.69 79 PRO A O 1
ATOM 652 N N . GLN A 1 80 ? 4.552 -13.526 -9.516 1.00 91.00 80 GLN A N 1
ATOM 653 C CA . GLN A 1 80 ? 4.373 -14.761 -8.743 1.00 91.00 80 GLN A CA 1
ATOM 654 C C . GLN A 1 80 ? 5.488 -15.007 -7.712 1.00 91.00 80 GLN A C 1
ATOM 656 O O . GLN A 1 80 ? 5.390 -15.955 -6.933 1.00 91.00 80 GLN A O 1
ATOM 661 N N . ASP A 1 81 ? 6.557 -14.205 -7.716 1.00 94.12 81 ASP A N 1
ATOM 662 C CA . ASP A 1 81 ? 7.691 -14.343 -6.796 1.00 94.12 81 ASP A CA 1
ATOM 663 C C . ASP A 1 81 ? 7.383 -13.657 -5.456 1.00 94.12 81 ASP A C 1
ATOM 665 O O . ASP A 1 81 ? 7.974 -12.643 -5.088 1.00 94.12 81 ASP A O 1
ATOM 669 N N . LEU A 1 82 ? 6.376 -14.191 -4.762 1.00 93.12 82 LEU A N 1
ATOM 670 C CA . LEU A 1 82 ? 5.885 -13.699 -3.479 1.00 93.12 82 LEU A CA 1
ATOM 671 C C . LEU A 1 82 ? 6.214 -14.684 -2.343 1.00 93.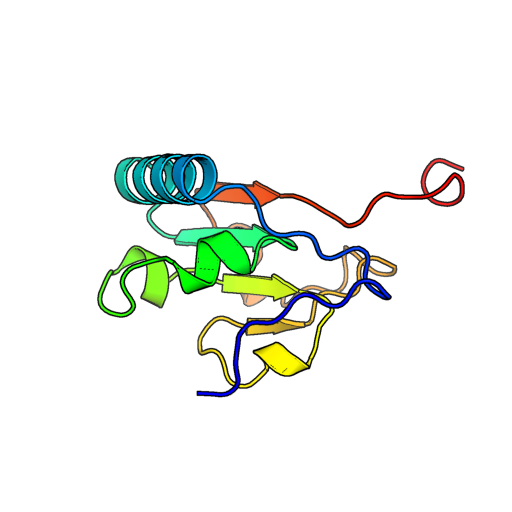12 82 LEU A C 1
ATOM 673 O O . LEU A 1 82 ? 6.282 -15.899 -2.573 1.00 93.12 82 LEU A O 1
ATOM 677 N N . PRO A 1 83 ? 6.386 -14.197 -1.098 1.00 95.62 83 PRO A N 1
ATOM 678 C CA . PRO A 1 83 ? 6.553 -15.069 0.059 1.00 95.62 83 PRO A CA 1
ATOM 679 C C . PRO A 1 83 ? 5.329 -15.979 0.242 1.00 95.62 83 PRO A C 1
ATOM 681 O O . PRO A 1 83 ? 4.193 -15.511 0.364 1.00 95.62 83 PRO A O 1
ATOM 684 N N . LYS A 1 84 ? 5.553 -17.297 0.267 1.00 96.00 84 LYS A N 1
ATOM 685 C CA . LYS A 1 84 ? 4.481 -18.311 0.295 1.00 96.00 84 LYS A CA 1
ATOM 686 C C . LYS A 1 84 ? 3.611 -18.216 1.545 1.00 96.00 84 LYS A C 1
ATOM 688 O O . LYS A 1 84 ? 2.438 -18.563 1.504 1.00 96.00 84 LYS A O 1
ATOM 693 N N . GLU A 1 85 ? 4.181 -17.751 2.648 1.00 96.44 85 GLU A N 1
ATOM 694 C CA . GLU A 1 85 ? 3.506 -17.512 3.922 1.00 96.44 85 GLU A CA 1
ATOM 695 C C . GLU A 1 85 ? 2.438 -16.409 3.858 1.00 96.44 85 GLU A C 1
ATOM 697 O O . GLU A 1 85 ? 1.595 -16.332 4.748 1.00 96.44 85 GLU A O 1
ATOM 702 N N . LEU A 1 86 ? 2.454 -15.574 2.814 1.00 96.75 86 LEU A N 1
ATOM 703 C CA . LEU A 1 86 ? 1.467 -14.518 2.578 1.00 96.75 86 LEU A CA 1
ATOM 704 C C . LEU A 1 86 ? 0.342 -14.967 1.628 1.00 96.75 86 LEU A C 1
ATOM 706 O O . LEU A 1 86 ? -0.627 -14.240 1.403 1.00 96.75 86 LEU A O 1
ATOM 710 N N . HIS A 1 87 ? 0.440 -16.164 1.045 1.00 95.38 87 HIS A N 1
ATOM 711 C CA . HIS A 1 87 ? -0.581 -16.664 0.130 1.00 95.38 87 HIS A CA 1
ATOM 712 C C . HIS A 1 87 ? -1.875 -16.986 0.882 1.00 95.38 87 HIS A C 1
ATOM 714 O O . HIS A 1 87 ? -1.857 -17.654 1.913 1.00 95.38 87 HIS A O 1
ATOM 720 N N . HIS A 1 88 ? -3.012 -16.557 0.325 1.00 96.25 88 HIS A N 1
ATOM 721 C CA . HIS A 1 88 ? -4.350 -16.788 0.887 1.00 96.25 88 HIS A CA 1
ATOM 722 C C . HIS A 1 88 ? -4.552 -16.230 2.310 1.00 96.25 88 HIS A C 1
ATOM 724 O O . HIS A 1 88 ? -5.415 -16.716 3.037 1.00 96.25 88 HIS A O 1
ATOM 730 N N . THR A 1 89 ? -3.775 -15.216 2.715 1.00 97.56 89 THR A N 1
ATOM 731 C CA . THR A 1 89 ? -3.880 -14.614 4.058 1.00 97.56 89 THR A CA 1
ATOM 732 C C . THR A 1 89 ? -4.594 -13.265 4.108 1.00 97.56 89 THR A C 1
ATOM 734 O O . THR A 1 89 ? -4.772 -12.735 5.200 1.00 97.56 89 THR A O 1
ATOM 737 N N . TYR A 1 90 ? -4.936 -12.682 2.959 1.00 98.00 90 TYR A N 1
ATOM 738 C CA . TYR A 1 90 ? -5.557 -11.358 2.865 1.00 98.00 90 TYR A CA 1
ATOM 739 C C . TYR A 1 90 ? -7.047 -11.482 2.568 1.00 98.00 90 TYR A C 1
ATOM 741 O O . TYR A 1 90 ? -7.445 -12.309 1.746 1.00 98.00 90 TYR A O 1
ATOM 749 N N . ASP A 1 91 ? -7.847 -10.645 3.220 1.00 97.81 91 ASP A N 1
ATOM 750 C CA . ASP A 1 91 ? -9.288 -10.513 2.986 1.00 97.81 91 ASP A CA 1
ATOM 751 C C . ASP A 1 91 ? -9.638 -9.288 2.133 1.00 97.81 91 ASP A C 1
ATOM 753 O O . ASP A 1 91 ? -10.741 -9.204 1.595 1.00 97.81 91 ASP A O 1
ATOM 757 N N . TYR A 1 92 ? -8.678 -8.379 1.953 1.00 98.06 92 TYR A N 1
ATOM 758 C CA . TYR A 1 92 ? -8.833 -7.163 1.171 1.00 98.06 92 TYR A CA 1
ATOM 759 C C . TYR A 1 92 ? -7.586 -6.896 0.322 1.00 98.06 92 TYR A C 1
ATOM 761 O O . TYR A 1 92 ? -6.456 -7.139 0.755 1.00 98.06 92 TYR A O 1
ATOM 769 N N . VAL A 1 93 ? -7.765 -6.392 -0.899 1.00 97.50 93 VAL A N 1
ATOM 770 C CA . VAL A 1 93 ? -6.647 -6.061 -1.793 1.00 97.50 93 VAL A CA 1
ATOM 771 C C . VAL A 1 93 ? -6.929 -4.740 -2.493 1.00 97.50 93 VAL A C 1
ATOM 773 O O . VAL A 1 93 ? -7.964 -4.583 -3.134 1.00 97.50 93 VAL A O 1
ATOM 776 N N . VAL A 1 94 ? -5.981 -3.810 -2.399 1.00 97.69 94 VAL A N 1
ATOM 777 C CA . VAL A 1 94 ? -5.988 -2.543 -3.134 1.00 97.69 94 VAL A CA 1
ATOM 778 C C . VAL A 1 94 ? -4.857 -2.588 -4.152 1.00 97.69 94 VAL A C 1
ATOM 780 O O . VAL A 1 94 ? -3.726 -2.913 -3.794 1.00 97.69 94 VAL A O 1
ATOM 783 N N . ILE A 1 95 ? -5.161 -2.315 -5.421 1.00 94.81 95 ILE A N 1
ATOM 784 C CA . ILE A 1 95 ? -4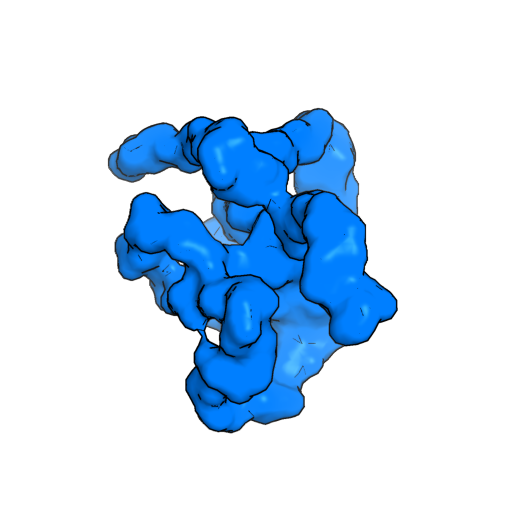.211 -2.463 -6.528 1.00 94.81 95 ILE A CA 1
ATOM 785 C C . ILE A 1 95 ? -4.222 -1.215 -7.397 1.00 94.81 95 ILE A C 1
ATOM 787 O O . ILE A 1 95 ? -5.277 -0.824 -7.893 1.00 94.81 95 ILE A O 1
ATOM 791 N N . ASP A 1 96 ? -3.034 -0.674 -7.650 1.00 91.56 96 ASP A N 1
ATOM 792 C CA . ASP A 1 96 ? -2.789 0.313 -8.702 1.00 91.56 96 ASP A CA 1
ATOM 793 C C . ASP A 1 96 ? -1.380 0.121 -9.263 1.00 91.56 96 ASP A C 1
ATOM 795 O O . ASP A 1 96 ? -0.427 0.823 -8.927 1.00 91.56 96 ASP A O 1
ATOM 799 N N . ALA A 1 97 ? -1.215 -0.945 -10.045 1.00 79.44 97 ALA A N 1
ATOM 800 C CA . ALA A 1 97 ? 0.072 -1.261 -10.643 1.00 79.44 97 ALA A CA 1
ATOM 801 C C . ALA A 1 97 ? 0.484 -0.160 -11.643 1.00 79.44 97 ALA A C 1
ATOM 803 O O . ALA A 1 97 ? -0.380 0.359 -12.358 1.00 79.44 97 ALA A O 1
ATOM 804 N N . PRO A 1 98 ? 1.790 0.166 -11.750 1.00 71.19 98 PRO A N 1
ATOM 805 C CA . PRO A 1 98 ? 2.271 1.143 -12.720 1.00 71.19 98 PRO A CA 1
ATOM 806 C C . PRO A 1 98 ? 1.782 0.785 -14.125 1.00 71.19 98 PRO A C 1
ATOM 808 O O . PRO A 1 98 ? 1.705 -0.394 -14.487 1.00 71.19 98 PRO A O 1
ATOM 811 N N . SER A 1 99 ? 1.421 1.807 -14.905 1.00 62.94 99 SER A N 1
ATOM 812 C CA . SER A 1 99 ? 0.812 1.620 -16.218 1.00 62.94 99 SER A CA 1
ATOM 813 C C . SER A 1 99 ? 1.693 0.734 -17.098 1.00 62.94 99 SER A C 1
ATOM 815 O O . SER A 1 99 ? 2.812 1.074 -17.481 1.00 62.94 99 SER A O 1
ATOM 817 N N . VAL A 1 100 ? 1.165 -0.444 -17.421 1.00 54.28 100 VAL A N 1
ATOM 818 C CA . VAL A 1 100 ? 1.769 -1.378 -18.365 1.00 54.28 100 VAL A CA 1
ATOM 819 C C . VAL A 1 100 ? 1.692 -0.771 -19.763 1.00 54.28 100 VAL A C 1
ATOM 821 O O . VAL A 1 100 ? 0.700 -0.906 -20.477 1.00 54.28 100 VAL A O 1
ATOM 824 N N . LEU A 1 101 ? 2.741 -0.050 -20.158 1.00 52.66 101 LEU A N 1
ATOM 825 C CA . LEU A 1 101 ? 2.979 0.306 -21.553 1.00 52.66 101 LEU A CA 1
ATOM 826 C C . LEU A 1 101 ? 3.154 -0.992 -22.350 1.00 52.66 101 LEU A C 1
ATOM 828 O O . LEU A 1 101 ? 4.156 -1.663 -22.165 1.00 52.66 101 LEU A O 1
ATOM 832 N N . HIS A 1 102 ? 2.154 -1.309 -23.184 1.00 50.28 102 HIS A N 1
ATOM 833 C CA . HIS A 1 102 ? 2.059 -2.260 -24.315 1.00 50.28 102 HIS A CA 1
ATOM 834 C C . HIS A 1 102 ? 2.635 -3.695 -24.194 1.00 50.28 102 HIS A C 1
ATOM 836 O O . HIS A 1 102 ? 2.006 -4.622 -24.696 1.00 50.28 102 HIS A O 1
ATOM 842 N N . ASP A 1 103 ? 3.748 -3.923 -23.503 1.00 49.16 103 ASP A N 1
ATOM 843 C CA . ASP A 1 103 ? 4.566 -5.139 -23.595 1.00 49.16 103 ASP A CA 1
ATOM 844 C C . ASP A 1 103 ? 4.183 -6.252 -22.597 1.00 49.16 103 ASP A C 1
ATOM 846 O O . ASP A 1 103 ? 4.775 -7.326 -22.618 1.00 49.16 103 ASP A O 1
ATOM 850 N N . VAL A 1 104 ? 3.190 -6.030 -21.726 1.00 48.38 104 VAL A N 1
ATOM 851 C CA . VAL A 1 104 ? 2.748 -7.016 -20.707 1.00 48.38 104 VAL A CA 1
ATOM 852 C C . VAL A 1 104 ? 1.418 -7.698 -21.073 1.00 48.38 104 VAL A C 1
ATOM 854 O O . VAL A 1 104 ? 0.993 -8.640 -20.410 1.00 48.38 104 VAL A O 1
ATOM 857 N N . LE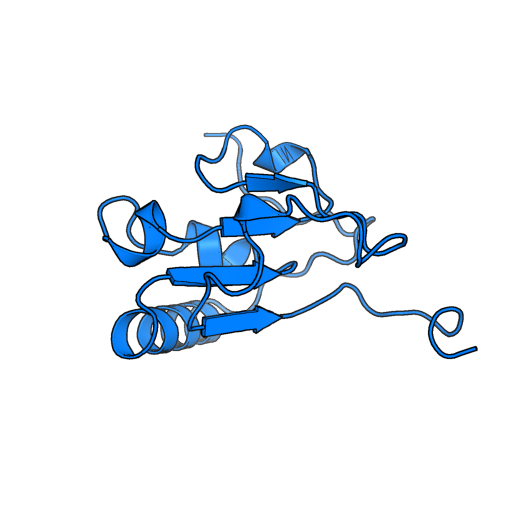U A 1 105 ? 0.766 -7.266 -22.158 1.00 44.03 105 LEU A N 1
ATOM 858 C CA . LEU A 1 105 ? -0.434 -7.918 -22.709 1.00 44.03 105 LEU A CA 1
ATOM 859 C C . LEU A 1 105 ? -0.138 -8.772 -23.958 1.00 44.03 105 LEU A C 1
ATOM 861 O O . LEU A 1 105 ? -1.081 -9.198 -24.628 1.00 44.03 105 LEU A O 1
ATOM 865 N N . ALA A 1 106 ? 1.142 -8.988 -24.278 1.00 37.91 106 ALA A N 1
ATOM 866 C CA . ALA A 1 106 ? 1.596 -9.783 -25.419 1.00 37.91 106 ALA A CA 1
ATOM 867 C C . ALA A 1 106 ? 1.899 -11.239 -25.036 1.00 37.91 106 ALA A C 1
ATOM 869 O O . ALA A 1 106 ? 2.520 -11.460 -23.971 1.00 37.91 106 ALA A O 1
#

Radius of gyration: 13.63 Å; chains: 1; bounding box: 28×32×41 Å

Sequence (106 aa):
RGAIQEDITLYQYWYASATIDAMVAECEDHGTRAAFLSTPSIYFSLDNKSELFQNSHLFDYDRKFASAPGYVFYDYHRPQDLPKELHHTYDYVVIDAPSVLHDVLA

Foldseek 3Di:
DPDPDDDVVQVQDDDDPVVLVVVLVVCLVFWQEEEEESHVNNLVPHDCPDSHNQRYAYADCDCVCVPRPRYDDADPVCNPPGDPVCPPVTPYYDDDHRDPDPPPVD

InterPro domains:
  IPR019369 Protein-lysine N-methyltransferase Efm5/EEF1AKMT1 [PTHR13200] (4-105)
  IPR041370 Methyltransferase EEF1AKMT1/ZCCHC4 [PF10237] (6-103)

Secondary structure (DSSP, 8-state):
-------GGGT--PPPHHHHHHHHHHHHHH-SSEEEES-HHHHTTS-TTSHHHHH-EEEES-GGGTTSTTEEE--TTSTT---GGGTT--SEEEE------STT--